Protein AF-A0AA44YAK7-F1 (afdb_monomer)

pLDDT: mean 79.92, std 16.07, range [35.06, 97.38]

Radius of gyration: 15.68 Å; Cα contacts (8 Å, |Δi|>4): 268; chains: 1; bounding box: 44×29×35 Å

Structure (mmCIF, N/CA/C/O backbone):
data_AF-A0AA44YAK7-F1
#
_entry.id   AF-A0AA44YAK7-F1
#
loop_
_atom_site.group_PDB
_atom_site.id
_atom_site.type_symbol
_atom_site.label_atom_id
_atom_site.label_alt_id
_atom_site.label_comp_id
_atom_site.label_asym_id
_atom_site.label_entity_id
_atom_site.label_seq_id
_atom_site.pdbx_PDB_ins_code
_atom_site.Cartn_x
_atom_site.Cartn_y
_atom_site.Cartn_z
_atom_site.occupancy
_atom_site.B_iso_or_equiv
_atom_site.auth_seq_id
_atom_site.auth_comp_id
_atom_site.auth_asym_id
_atom_site.auth_atom_id
_atom_site.pdbx_PDB_model_num
ATOM 1 N N . MET A 1 1 ? -17.408 5.160 10.791 1.00 82.81 1 MET A N 1
ATOM 2 C CA . MET A 1 1 ? -16.732 3.914 10.338 1.00 82.81 1 MET A CA 1
ATOM 3 C C . MET A 1 1 ? -15.459 3.729 11.143 1.00 82.81 1 MET A C 1
ATOM 5 O O . MET A 1 1 ? -14.805 4.729 11.415 1.00 82.81 1 MET A O 1
ATOM 9 N N . LYS A 1 2 ? -15.096 2.497 11.508 1.00 88.56 2 LYS A N 1
ATOM 10 C CA . LYS A 1 2 ? -13.866 2.188 12.250 1.00 88.56 2 LYS A CA 1
ATOM 11 C C . LYS A 1 2 ? -12.713 1.916 11.287 1.00 88.56 2 LYS A C 1
ATOM 13 O O . LYS A 1 2 ? -12.694 0.894 10.602 1.00 88.56 2 LYS A O 1
ATOM 18 N N . ILE 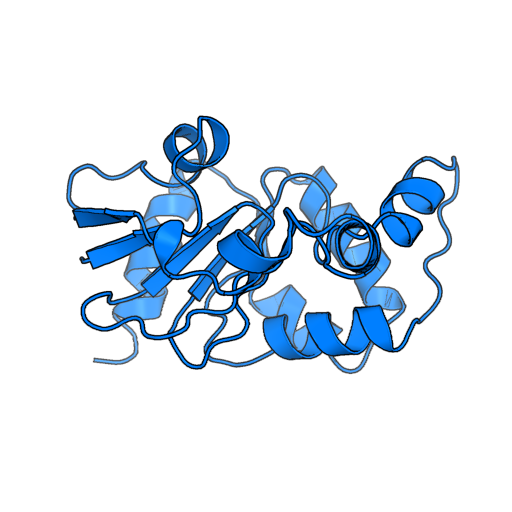A 1 3 ? -11.742 2.823 11.239 1.00 88.44 3 ILE A N 1
ATOM 19 C CA . ILE A 1 3 ? -10.568 2.749 10.364 1.00 88.44 3 ILE A CA 1
ATOM 20 C C . ILE A 1 3 ? -9.337 2.397 11.195 1.00 88.44 3 ILE A C 1
ATOM 22 O O . ILE A 1 3 ? -8.936 3.137 12.089 1.00 88.44 3 ILE A O 1
ATOM 26 N N . GLY A 1 4 ? -8.692 1.279 10.875 1.00 90.44 4 GLY A N 1
ATOM 27 C CA . GLY A 1 4 ? -7.427 0.898 11.495 1.00 90.44 4 GLY A CA 1
ATOM 28 C C . GLY A 1 4 ? -6.234 1.544 10.797 1.00 90.44 4 GLY A C 1
ATOM 29 O O . GLY A 1 4 ? -6.067 1.348 9.598 1.00 90.44 4 GLY A O 1
ATOM 30 N N . LEU A 1 5 ? -5.369 2.256 11.517 1.00 90.19 5 LEU A N 1
ATOM 31 C CA . LEU A 1 5 ? -4.126 2.803 10.960 1.00 90.19 5 LEU A CA 1
ATOM 32 C C . LEU A 1 5 ? -2.934 1.923 11.322 1.00 90.19 5 LEU A C 1
ATOM 34 O O . LEU A 1 5 ? -2.756 1.566 12.486 1.00 90.19 5 LEU A O 1
ATOM 38 N N . THR A 1 6 ? -2.082 1.596 10.347 1.00 87.25 6 THR A N 1
ATOM 39 C CA . THR A 1 6 ? -0.879 0.772 10.595 1.00 87.25 6 THR A CA 1
ATOM 40 C C . THR A 1 6 ? 0.150 1.491 11.467 1.00 87.25 6 THR A C 1
ATOM 42 O O . THR A 1 6 ? 0.906 0.850 12.199 1.00 87.25 6 THR A O 1
ATOM 45 N N . LYS A 1 7 ? 0.161 2.825 11.406 1.00 85.62 7 LYS A N 1
ATOM 46 C CA . LYS A 1 7 ? 1.019 3.749 12.152 1.00 85.62 7 LYS A CA 1
ATOM 47 C C . LYS A 1 7 ? 0.210 5.008 12.489 1.00 85.62 7 LYS A C 1
ATOM 49 O O . LYS A 1 7 ? -0.801 5.292 11.859 1.00 85.62 7 LYS A O 1
ATOM 54 N N . PHE A 1 8 ? 0.663 5.754 13.489 1.00 81.44 8 PHE A N 1
ATOM 55 C CA . PHE A 1 8 ? 0.054 7.012 13.939 1.00 81.44 8 PHE A CA 1
ATOM 56 C C . PHE A 1 8 ? 1.135 8.101 14.000 1.00 81.44 8 PHE A C 1
ATOM 58 O O . PHE A 1 8 ? 1.314 8.764 15.017 1.00 81.44 8 PHE A O 1
ATOM 65 N N . ASN A 1 9 ? 1.936 8.221 12.937 1.00 80.00 9 ASN A N 1
ATOM 66 C CA . ASN A 1 9 ? 2.908 9.302 12.835 1.00 80.00 9 ASN A CA 1
ATOM 67 C C . ASN A 1 9 ? 2.290 10.465 12.042 1.00 80.00 9 ASN A C 1
ATOM 69 O O . ASN A 1 9 ? 1.153 10.408 11.566 1.00 80.00 9 ASN A O 1
ATOM 73 N N . TYR A 1 10 ? 3.053 11.547 11.911 1.00 71.31 10 TYR A N 1
ATOM 74 C CA . TYR A 1 10 ? 2.605 12.759 11.232 1.00 71.31 10 TYR A CA 1
ATOM 75 C C . TYR A 1 10 ? 2.064 12.524 9.802 1.00 71.31 10 TYR A C 1
ATOM 77 O O . TYR A 1 10 ? 1.000 13.068 9.492 1.00 71.31 10 TYR A O 1
ATOM 85 N N . PRO A 1 11 ? 2.702 11.702 8.935 1.00 72.56 11 PRO A N 1
ATOM 86 C CA . PRO A 1 11 ? 2.171 11.431 7.601 1.00 72.56 11 PRO A CA 1
ATOM 87 C C . PRO A 1 11 ? 0.814 10.730 7.636 1.00 72.56 11 PRO A C 1
ATOM 89 O O . PRO A 1 11 ? -0.080 11.116 6.894 1.00 72.56 11 PRO A O 1
ATOM 92 N N . G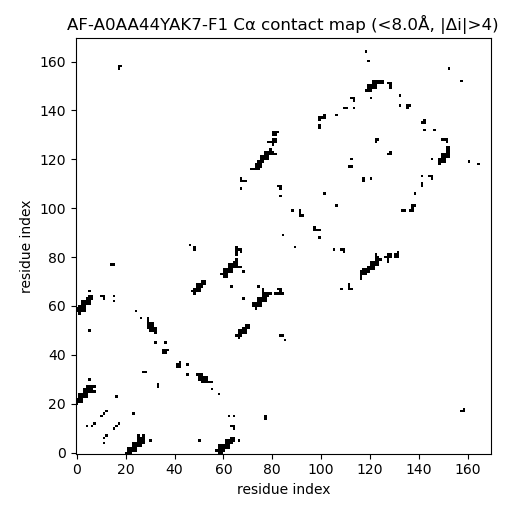LU A 1 12 ? 0.609 9.747 8.512 1.00 74.25 12 GLU A N 1
ATOM 93 C CA . GLU A 1 12 ? -0.669 9.044 8.629 1.00 74.25 12 GLU A CA 1
ATOM 94 C C . GLU A 1 12 ? -1.773 9.992 9.102 1.00 74.25 12 GLU A C 1
ATOM 96 O O . GLU A 1 12 ? -2.837 10.047 8.495 1.00 74.25 12 GLU A O 1
ATOM 101 N N . ILE A 1 13 ? -1.506 10.822 10.110 1.00 72.94 13 ILE A N 1
ATOM 102 C CA . ILE A 1 13 ? -2.484 11.799 10.610 1.00 72.94 13 ILE A CA 1
ATOM 103 C C . ILE A 1 13 ? -2.860 12.788 9.492 1.00 72.94 13 ILE A C 1
ATOM 105 O O . ILE A 1 13 ? -4.017 12.920 9.097 1.00 72.94 13 ILE A O 1
ATOM 109 N N . ARG A 1 14 ? -1.873 13.431 8.864 1.00 71.38 14 ARG A N 1
ATOM 110 C CA . ARG A 1 14 ? -2.134 14.433 7.819 1.00 71.38 14 ARG A CA 1
ATOM 111 C C . ARG A 1 14 ? -2.744 13.824 6.551 1.00 71.38 14 ARG A C 1
ATOM 113 O O . ARG A 1 14 ? -3.610 14.417 5.897 1.00 71.38 14 ARG A O 1
ATOM 120 N N . CYS A 1 15 ? -2.282 12.642 6.156 1.00 69.69 15 CYS A N 1
ATOM 121 C CA . CYS A 1 15 ? -2.619 12.031 4.875 1.00 69.69 15 CYS A CA 1
ATOM 122 C C . CYS A 1 15 ? -3.722 10.975 4.959 1.00 69.69 15 CYS A C 1
ATOM 124 O O . CYS A 1 15 ? -4.181 10.562 3.897 1.00 69.69 15 CYS A O 1
ATOM 126 N N . VAL A 1 16 ? -4.222 10.611 6.139 1.00 69.69 16 VAL A N 1
ATOM 127 C CA . VAL A 1 16 ? -5.282 9.600 6.290 1.00 69.69 16 VAL A CA 1
ATOM 128 C C . VAL A 1 16 ? -6.449 10.084 7.152 1.00 69.69 16 VAL A C 1
ATOM 130 O O . VAL A 1 16 ? -7.593 9.921 6.730 1.00 69.69 16 VAL A O 1
ATOM 133 N N . THR A 1 17 ? -6.209 10.739 8.293 1.00 67.38 17 THR A N 1
ATOM 134 C CA . THR A 1 17 ? -7.279 11.107 9.245 1.00 67.38 17 THR A CA 1
ATOM 135 C C . THR A 1 17 ? -7.991 12.414 8.882 1.00 67.38 17 THR A C 1
ATOM 137 O O . THR A 1 17 ? -8.001 13.367 9.654 1.00 67.38 17 THR A O 1
ATOM 140 N N . THR A 1 18 ? -8.560 12.503 7.676 1.00 65.12 18 THR A N 1
ATOM 141 C CA . THR A 1 18 ? -9.156 13.759 7.169 1.00 65.12 18 THR A CA 1
ATOM 142 C C . THR A 1 18 ? -10.639 13.949 7.446 1.00 65.12 18 THR A C 1
ATOM 144 O O . THR A 1 18 ? -11.118 15.066 7.299 1.00 65.12 18 THR A O 1
ATOM 147 N N . SER A 1 19 ? -11.376 12.895 7.804 1.00 67.75 19 SER A N 1
ATOM 148 C CA . SER A 1 19 ? -12.777 13.027 8.233 1.00 67.75 19 SER A CA 1
ATOM 149 C C . SER A 1 19 ? -12.877 12.823 9.737 1.00 67.75 19 SER A C 1
ATOM 151 O O . SER A 1 19 ? -12.386 11.806 10.228 1.00 67.75 19 SER A O 1
ATOM 153 N N . GLN A 1 20 ? -13.521 13.760 10.433 1.00 68.38 20 GLN A N 1
ATOM 154 C CA . GLN A 1 20 ? -13.798 13.685 11.872 1.00 68.38 20 GLN A CA 1
ATOM 155 C C . GLN A 1 20 ? -14.934 12.702 12.211 1.00 68.38 20 GLN A C 1
ATOM 157 O O . GLN A 1 20 ? -15.087 12.326 13.363 1.00 68.38 20 GLN A O 1
ATOM 162 N N . GLU A 1 21 ? -15.694 12.233 11.216 1.00 75.06 21 GLU A N 1
ATOM 163 C CA . GLU A 1 21 ? -16.826 11.304 11.393 1.00 75.06 21 GLU A CA 1
ATOM 164 C C . GLU A 1 21 ? -16.397 9.825 11.485 1.00 75.06 21 GLU A C 1
ATOM 166 O O . GLU A 1 21 ? -17.226 8.921 11.619 1.00 75.06 21 GLU A O 1
ATOM 171 N N . ASN A 1 22 ? -15.099 9.548 11.336 1.00 80.81 22 ASN A N 1
ATOM 172 C CA . ASN A 1 22 ? -14.547 8.200 11.409 1.00 80.81 22 ASN A CA 1
ATOM 173 C C . ASN A 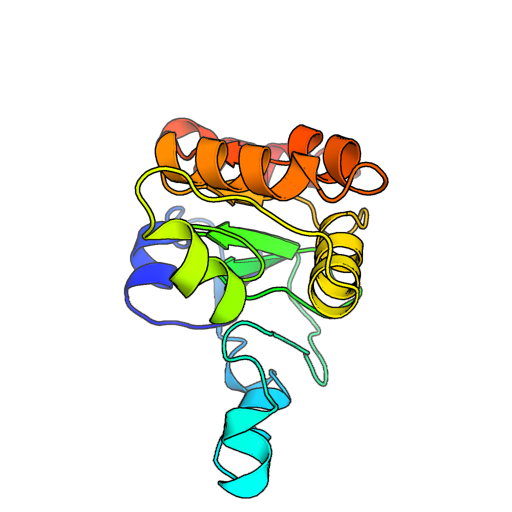1 22 ? -13.805 7.981 12.727 1.00 80.81 22 ASN A C 1
ATOM 175 O O . ASN A 1 22 ? -13.039 8.835 13.168 1.00 80.81 22 ASN A O 1
ATOM 179 N N . ASP A 1 23 ? -13.941 6.775 13.271 1.00 85.06 23 ASP A N 1
ATOM 180 C CA . ASP A 1 23 ? -13.194 6.324 14.439 1.00 85.06 23 ASP A CA 1
ATOM 181 C C . ASP A 1 23 ? -11.861 5.734 13.975 1.00 85.06 23 ASP A C 1
ATOM 183 O O . ASP A 1 23 ? -11.838 4.698 13.303 1.00 85.06 23 ASP A O 1
ATOM 187 N N . TYR A 1 24 ? -10.738 6.363 14.325 1.00 85.62 24 TYR A N 1
ATOM 188 C CA . TYR A 1 24 ? -9.411 5.868 13.949 1.00 85.62 24 TYR A CA 1
ATOM 189 C C . TYR A 1 24 ? -8.776 5.065 15.084 1.00 85.62 24 TYR A C 1
ATOM 191 O O . TYR A 1 24 ? -8.570 5.571 16.185 1.00 85.62 24 TYR A O 1
ATOM 199 N N . ILE A 1 25 ? -8.409 3.817 14.799 1.00 89.56 25 ILE A N 1
ATOM 200 C CA . ILE A 1 25 ? -7.807 2.891 15.763 1.00 89.56 25 ILE A CA 1
ATOM 201 C C . ILE A 1 25 ? -6.344 2.661 15.394 1.00 89.56 25 ILE A C 1
ATOM 203 O O . ILE A 1 25 ? -6.023 2.291 14.265 1.00 89.56 25 ILE A O 1
ATOM 207 N N . ASN A 1 26 ? -5.433 2.850 16.349 1.00 90.56 26 ASN A N 1
ATOM 208 C CA . ASN A 1 26 ? -4.010 2.604 16.130 1.00 90.56 26 ASN A CA 1
ATOM 209 C C . ASN A 1 26 ? -3.697 1.104 16.171 1.00 90.56 26 ASN A C 1
ATOM 211 O O . ASN A 1 26 ? -3.740 0.479 17.231 1.00 90.56 26 ASN A O 1
ATOM 215 N N . LEU A 1 27 ? -3.321 0.539 15.023 1.00 90.69 27 LEU A N 1
ATOM 216 C CA . LEU A 1 27 ? -2.992 -0.876 14.883 1.00 90.69 27 LEU A CA 1
ATOM 217 C C . LEU A 1 27 ? -1.487 -1.175 14.944 1.00 90.69 27 LEU A C 1
ATOM 219 O O . LEU A 1 27 ? -1.100 -2.330 14.783 1.00 90.69 27 LEU A O 1
ATOM 223 N N . LYS A 1 28 ? -0.623 -0.187 15.214 1.00 88.75 28 LYS A N 1
ATOM 224 C CA . LYS A 1 28 ? 0.845 -0.353 15.209 1.00 88.75 28 LYS A CA 1
ATOM 225 C C . LYS A 1 28 ? 1.328 -1.555 16.027 1.00 88.75 28 LYS A C 1
ATOM 227 O O . LYS A 1 28 ? 2.165 -2.317 15.552 1.00 88.75 28 LYS A O 1
ATOM 232 N N . LYS A 1 29 ? 0.772 -1.747 17.229 1.00 87.88 29 LYS A N 1
ATOM 233 C CA . LYS A 1 29 ? 1.129 -2.851 18.141 1.00 87.88 29 LYS A CA 1
ATOM 234 C C . LYS A 1 29 ? 0.695 -4.230 17.631 1.00 87.88 29 LYS A C 1
ATOM 236 O O . LYS A 1 29 ? 1.221 -5.232 18.082 1.00 87.88 29 LYS A O 1
ATOM 241 N N . TYR A 1 30 ? -0.239 -4.294 16.687 1.00 89.25 30 TYR A N 1
ATOM 242 C CA . TYR A 1 30 ? -0.719 -5.557 16.128 1.00 89.25 30 TYR A CA 1
ATOM 243 C C . TYR A 1 30 ? 0.141 -6.052 14.963 1.00 89.25 30 TYR A C 1
ATOM 245 O O . TYR A 1 30 ? -0.028 -7.193 14.536 1.00 89.25 30 TYR A O 1
ATOM 253 N N . ASN A 1 31 ? 1.049 -5.221 14.438 1.00 89.81 31 ASN A N 1
ATOM 254 C CA . ASN A 1 31 ? 1.972 -5.628 13.387 1.00 89.81 31 ASN A CA 1
ATOM 255 C C . ASN A 1 31 ? 3.029 -6.574 13.959 1.00 89.81 31 ASN A C 1
ATOM 257 O O . ASN A 1 31 ? 3.842 -6.156 14.776 1.00 89.81 31 ASN A O 1
ATOM 261 N N . ILE A 1 32 ? 3.088 -7.813 13.482 1.00 87.56 32 ILE A N 1
ATOM 262 C CA . ILE A 1 32 ? 4.093 -8.781 13.928 1.00 87.56 32 ILE A CA 1
ATOM 263 C C . ILE A 1 32 ? 5.523 -8.244 13.739 1.00 87.56 32 ILE A C 1
ATOM 265 O O . ILE A 1 32 ? 6.354 -8.366 14.635 1.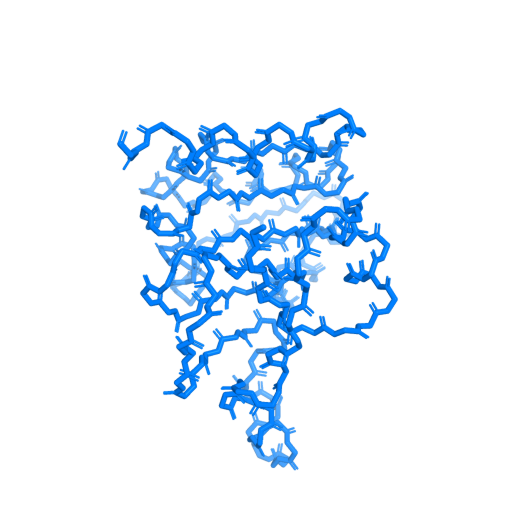00 87.56 32 ILE A O 1
ATOM 269 N N . TYR A 1 33 ? 5.790 -7.530 12.637 1.00 83.62 33 TYR A N 1
ATOM 270 C CA . TYR A 1 33 ? 7.109 -6.954 12.347 1.00 83.62 33 TYR A CA 1
ATOM 271 C C . TYR A 1 33 ? 7.525 -5.853 13.329 1.00 83.62 33 TYR A C 1
ATOM 273 O O . TYR A 1 33 ? 8.713 -5.566 13.452 1.00 83.62 33 TYR A O 1
ATOM 281 N N . TYR A 1 34 ? 6.582 -5.260 14.070 1.00 81.25 34 TYR A N 1
ATOM 282 C CA . TYR A 1 34 ? 6.901 -4.302 15.129 1.00 81.25 34 TYR A CA 1
ATOM 283 C C . TYR A 1 34 ? 7.820 -4.913 16.197 1.00 81.25 34 TYR A C 1
ATOM 285 O O . TYR A 1 34 ? 8.698 -4.225 16.709 1.00 81.25 34 TYR A O 1
ATOM 293 N N . TYR A 1 35 ? 7.653 -6.204 16.490 1.00 80.81 35 TYR A N 1
ATOM 294 C CA . TYR A 1 35 ? 8.425 -6.904 17.515 1.00 80.81 35 TYR A CA 1
ATOM 295 C C . TYR A 1 35 ? 9.759 -7.445 16.987 1.00 80.81 35 TYR A C 1
ATOM 297 O O . TYR A 1 35 ? 10.751 -7.445 17.710 1.00 80.81 35 TYR A O 1
ATOM 305 N N . PHE A 1 36 ? 9.814 -7.849 15.714 1.00 73.88 36 PHE A N 1
ATOM 306 C CA . PHE A 1 36 ? 11.014 -8.455 15.127 1.00 73.88 36 PHE A CA 1
ATOM 307 C C . PHE A 1 36 ? 12.020 -7.445 14.560 1.00 73.88 36 PHE A C 1
ATOM 309 O O . PHE A 1 36 ? 13.206 -7.754 14.471 1.00 73.88 36 PHE A O 1
ATOM 316 N N . ASN A 1 37 ? 11.593 -6.222 14.228 1.00 66.06 37 ASN A N 1
ATOM 317 C CA . ASN A 1 37 ? 12.479 -5.202 13.648 1.00 66.06 37 ASN A CA 1
ATOM 318 C C . ASN A 1 37 ? 13.586 -4.705 14.599 1.00 66.06 37 ASN A C 1
ATOM 320 O O . ASN A 1 37 ? 14.515 -4.031 14.150 1.00 66.06 37 ASN A O 1
ATOM 324 N N . ASN A 1 38 ? 13.507 -5.035 15.891 1.00 64.88 38 ASN A N 1
ATOM 325 C CA . ASN A 1 38 ? 14.541 -4.717 16.878 1.00 64.88 38 ASN A CA 1
ATOM 326 C C . ASN A 1 38 ? 15.646 -5.782 16.960 1.00 64.88 38 ASN A C 1
ATOM 328 O O . ASN A 1 38 ? 16.621 -5.577 17.675 1.00 64.88 38 ASN A O 1
ATOM 332 N N . ILE A 1 39 ? 15.524 -6.894 16.225 1.00 69.88 39 ILE A N 1
ATOM 333 C CA . ILE A 1 39 ? 16.541 -7.948 16.181 1.00 69.88 39 ILE A CA 1
ATOM 334 C C . ILE A 1 39 ? 17.543 -7.612 15.061 1.00 69.88 39 ILE A C 1
ATOM 336 O O . ILE A 1 39 ? 17.161 -7.649 13.888 1.00 69.88 39 ILE A O 1
ATOM 340 N N . PRO A 1 40 ? 18.820 -7.300 15.371 1.00 64.06 40 PRO A N 1
ATOM 341 C CA . PRO A 1 40 ? 19.791 -6.788 14.396 1.00 64.06 40 PRO A CA 1
ATOM 342 C C . PRO A 1 40 ? 19.981 -7.681 13.167 1.00 64.06 40 PRO A C 1
ATOM 344 O O . PRO A 1 40 ? 20.065 -7.177 12.051 1.00 64.06 40 PRO A O 1
ATOM 347 N N . VAL A 1 41 ? 19.968 -9.002 13.364 1.00 61.22 41 VAL A N 1
ATOM 348 C CA . VAL A 1 41 ? 20.153 -10.003 12.300 1.00 61.22 41 VAL A CA 1
ATOM 349 C C . VAL A 1 41 ? 19.002 -9.985 11.291 1.00 61.22 41 VAL A C 1
ATOM 351 O O . VAL A 1 41 ? 19.215 -10.245 10.113 1.00 61.22 41 VAL A O 1
ATOM 354 N N . ILE A 1 42 ? 17.790 -9.624 11.722 1.00 57.34 42 ILE A N 1
ATOM 355 C CA . ILE A 1 42 ? 16.578 -9.670 10.890 1.00 57.34 42 ILE A CA 1
ATOM 356 C C . ILE A 1 42 ? 16.139 -8.271 10.431 1.00 57.34 42 ILE A C 1
ATOM 358 O O . ILE A 1 42 ? 15.319 -8.129 9.527 1.00 57.34 42 ILE A O 1
ATOM 362 N N . LYS A 1 43 ? 16.746 -7.219 10.990 1.00 54.62 43 LYS A N 1
ATOM 363 C CA . LYS A 1 43 ? 16.503 -5.811 10.645 1.00 54.62 43 LYS A CA 1
ATOM 364 C C . LYS A 1 43 ? 16.777 -5.491 9.170 1.00 54.62 43 LYS A C 1
ATOM 366 O O . LYS A 1 43 ? 16.123 -4.611 8.619 1.00 54.62 43 LYS A O 1
ATOM 371 N N . ASN A 1 44 ? 17.706 -6.217 8.545 1.00 52.34 44 ASN A N 1
ATOM 372 C CA . ASN A 1 44 ? 18.013 -6.093 7.116 1.00 52.34 44 ASN A CA 1
ATOM 373 C C . ASN A 1 44 ? 17.113 -6.967 6.223 1.00 52.34 44 ASN A C 1
ATOM 375 O O . ASN A 1 44 ? 17.011 -6.694 5.034 1.00 52.34 44 ASN A O 1
ATOM 379 N N . TYR A 1 45 ? 16.448 -7.982 6.790 1.00 48.50 45 TYR A N 1
ATOM 380 C CA . TYR A 1 45 ? 15.559 -8.899 6.065 1.00 48.50 45 TYR A CA 1
ATOM 381 C C . TYR A 1 45 ? 14.096 -8.449 6.089 1.00 48.50 45 TYR A C 1
ATOM 383 O O . TYR A 1 45 ? 13.339 -8.728 5.161 1.00 48.50 45 TYR A O 1
ATOM 391 N N . PHE A 1 46 ? 13.667 -7.764 7.153 1.00 53.97 46 PHE A N 1
ATOM 392 C CA . PHE A 1 46 ? 12.298 -7.279 7.251 1.00 53.97 46 PHE A CA 1
ATOM 393 C C . PHE A 1 46 ? 12.145 -5.904 6.624 1.00 53.97 46 PHE A C 1
ATOM 395 O O . PHE A 1 46 ? 12.583 -4.870 7.132 1.00 53.97 46 PHE A O 1
ATOM 402 N N . HIS A 1 47 ? 11.427 -5.903 5.513 1.00 62.50 47 HIS A N 1
ATOM 403 C CA . HIS A 1 47 ? 11.048 -4.693 4.821 1.00 62.50 47 HIS A CA 1
ATOM 404 C C . HIS A 1 47 ? 10.223 -3.764 5.714 1.00 62.50 47 HIS A C 1
ATOM 406 O O . 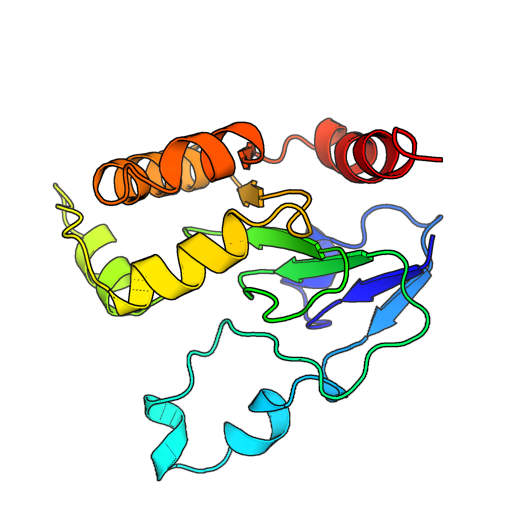HIS A 1 47 ? 9.144 -4.111 6.197 1.00 62.50 47 HIS A O 1
ATOM 412 N N . ARG A 1 48 ? 10.713 -2.531 5.888 1.00 72.50 48 ARG A N 1
ATOM 413 C CA . ARG A 1 48 ? 10.158 -1.498 6.794 1.00 72.50 48 ARG A CA 1
ATOM 414 C C . ARG A 1 48 ? 8.725 -1.049 6.453 1.00 72.50 48 ARG A C 1
ATOM 416 O O . ARG A 1 48 ? 8.119 -0.310 7.235 1.00 72.50 48 ARG A O 1
ATOM 423 N N . PHE A 1 49 ? 8.205 -1.489 5.308 1.00 86.06 49 PHE A N 1
ATOM 424 C CA . PHE A 1 49 ? 6.927 -1.088 4.722 1.00 86.06 49 PHE A CA 1
ATOM 425 C C . PHE A 1 49 ? 5.945 -2.259 4.587 1.00 86.06 49 PHE A C 1
ATOM 427 O O . PHE A 1 49 ? 5.220 -2.375 3.599 1.00 86.06 49 PHE A O 1
ATOM 434 N N . LEU A 1 50 ? 5.931 -3.151 5.578 1.00 89.69 50 LEU A N 1
ATOM 435 C CA . LEU A 1 50 ? 4.984 -4.258 5.668 1.00 89.69 50 LEU A CA 1
ATOM 436 C C . LEU A 1 50 ? 4.185 -4.190 6.968 1.00 89.69 50 LEU A C 1
ATOM 438 O O . LEU A 1 50 ? 4.716 -3.921 8.050 1.00 89.69 50 LEU A O 1
ATOM 442 N N . PHE A 1 51 ? 2.898 -4.500 6.857 1.00 91.75 51 PHE A N 1
ATOM 443 C CA . PHE A 1 51 ? 1.996 -4.666 7.985 1.00 91.75 51 PHE A CA 1
ATOM 444 C C . PHE A 1 51 ? 1.381 -6.061 7.942 1.00 91.75 51 PHE A C 1
ATOM 446 O O . PHE A 1 51 ? 0.568 -6.354 7.068 1.00 91.75 51 PHE A O 1
ATOM 453 N N . LYS A 1 52 ? 1.749 -6.927 8.886 1.00 92.44 52 LYS A N 1
ATOM 454 C CA . LYS A 1 52 ? 1.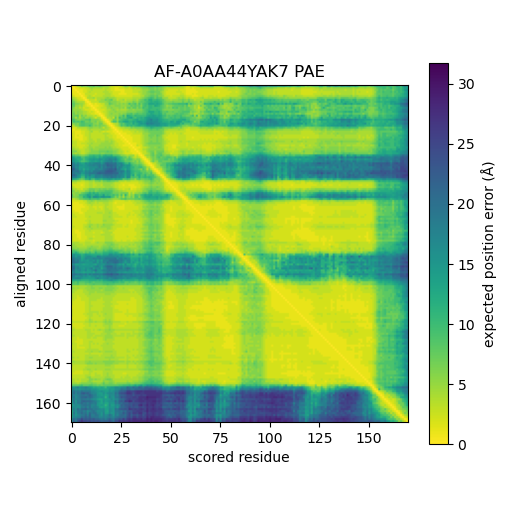149 -8.257 9.034 1.00 92.44 52 LYS A CA 1
ATOM 455 C C . LYS A 1 52 ? 0.502 -8.352 10.418 1.00 92.44 52 LYS A C 1
ATOM 457 O O . LYS A 1 52 ? 1.224 -8.482 11.408 1.00 92.44 52 LYS A O 1
ATOM 462 N N . PRO A 1 53 ? -0.833 -8.229 10.514 1.00 91.31 53 PRO A N 1
ATOM 463 C CA . PRO A 1 53 ? -1.512 -8.257 11.797 1.00 91.31 53 PRO A CA 1
ATOM 464 C C . PRO A 1 53 ? -1.493 -9.660 12.408 1.00 91.31 53 PRO A C 1
ATOM 466 O O . PRO A 1 53 ? -1.764 -10.632 11.707 1.00 91.31 53 PRO A O 1
ATOM 469 N N . ILE A 1 54 ? -1.237 -9.760 13.714 1.00 83.69 54 ILE A N 1
ATOM 470 C CA . ILE A 1 54 ? -1.412 -11.014 14.474 1.00 83.69 54 ILE A CA 1
ATOM 471 C C . ILE A 1 54 ? -2.909 -11.330 14.618 1.00 83.69 54 ILE A C 1
ATOM 473 O O . ILE A 1 54 ? -3.349 -12.450 14.384 1.00 83.69 54 ILE A O 1
ATOM 477 N N . SER A 1 55 ? -3.703 -10.319 14.971 1.00 79.62 55 SER A N 1
ATOM 478 C CA . SER A 1 55 ? -5.163 -10.371 15.028 1.00 79.62 55 SER A CA 1
ATOM 479 C C . SER A 1 55 ? -5.688 -8.944 14.946 1.00 79.62 55 SER A C 1
ATOM 481 O O . SER A 1 55 ? -5.257 -8.088 15.713 1.00 79.62 55 SER A O 1
ATOM 483 N N . VAL A 1 56 ? -6.586 -8.660 14.006 1.00 78.88 56 VAL A N 1
ATOM 484 C CA . VAL A 1 56 ? -7.283 -7.370 13.933 1.00 78.88 56 VAL A CA 1
ATOM 485 C C . VAL A 1 56 ? -8.765 -7.671 13.814 1.00 78.88 56 VAL A C 1
ATOM 487 O O . VAL A 1 56 ? -9.263 -7.997 12.736 1.00 78.88 56 VAL A O 1
ATOM 490 N N . LYS A 1 57 ? -9.451 -7.581 14.952 1.00 72.44 57 LYS A N 1
ATOM 491 C CA . LYS A 1 57 ? -10.910 -7.604 15.049 1.00 72.44 57 LYS A CA 1
ATOM 492 C C . LYS A 1 57 ? -11.374 -6.168 15.321 1.00 72.44 57 LYS A C 1
ATOM 494 O O . LYS A 1 57 ? -10.658 -5.421 15.982 1.00 72.44 57 LYS A O 1
ATOM 499 N N . ASN A 1 58 ? -12.549 -5.792 14.816 1.00 83.94 58 ASN A N 1
ATOM 500 C CA . ASN A 1 58 ? -13.224 -4.506 15.082 1.00 83.94 58 ASN A CA 1
ATOM 501 C C . ASN A 1 58 ? -12.774 -3.279 14.258 1.00 83.94 58 ASN A C 1
ATOM 503 O O . ASN A 1 58 ? -12.904 -2.152 14.735 1.00 83.94 58 ASN A O 1
ATOM 507 N N . VAL A 1 59 ? -12.300 -3.466 13.021 1.00 89.38 59 VAL A N 1
ATOM 508 C CA . VAL A 1 59 ? -12.167 -2.369 12.037 1.00 89.38 59 VAL A CA 1
ATOM 509 C C . VAL A 1 59 ? -12.856 -2.748 10.732 1.00 89.38 59 VAL A C 1
ATOM 511 O O . VAL A 1 59 ? -12.788 -3.902 10.310 1.00 89.38 59 VAL A O 1
ATOM 514 N N . ASP A 1 60 ? -13.475 -1.771 10.078 1.00 90.31 60 ASP A N 1
ATOM 515 C CA . ASP A 1 60 ? -14.144 -1.950 8.787 1.00 90.31 60 ASP A CA 1
ATOM 516 C C . ASP A 1 60 ? -13.128 -2.003 7.636 1.00 90.31 60 ASP A C 1
ATOM 518 O O . ASP A 1 60 ? -13.296 -2.732 6.653 1.00 90.31 60 ASP A O 1
ATOM 522 N N . VAL A 1 61 ? -12.051 -1.222 7.763 1.00 90.75 61 VAL A N 1
ATOM 523 C CA . VAL A 1 61 ? -10.966 -1.121 6.786 1.00 90.75 61 VAL A CA 1
ATOM 524 C C . VAL A 1 61 ? -9.665 -0.700 7.470 1.00 90.75 61 VAL A C 1
ATOM 526 O O . VAL A 1 61 ? -9.667 0.079 8.422 1.00 90.75 61 VAL A O 1
ATOM 529 N N . ILE A 1 62 ? -8.538 -1.204 6.976 1.00 92.31 62 ILE A N 1
ATOM 530 C CA . ILE A 1 62 ? -7.200 -0.759 7.376 1.00 92.31 62 ILE A CA 1
ATOM 531 C C . ILE A 1 62 ? -6.711 0.280 6.368 1.00 92.31 62 ILE A C 1
ATOM 533 O O . ILE A 1 62 ? -6.701 0.011 5.171 1.00 92.31 62 ILE A O 1
ATOM 537 N N . HIS A 1 63 ? -6.268 1.446 6.821 1.00 91.25 63 HIS A N 1
ATOM 538 C CA . HIS A 1 63 ? -5.639 2.443 5.960 1.00 91.25 63 HIS A CA 1
ATOM 539 C C . HIS A 1 63 ? -4.170 2.602 6.350 1.00 91.25 63 HIS A C 1
ATOM 541 O O . HIS A 1 63 ? -3.842 3.058 7.444 1.00 91.25 63 HIS A O 1
ATOM 547 N N . SER A 1 64 ? -3.277 2.199 5.450 1.00 91.19 64 SER A N 1
ATOM 548 C CA . SER A 1 64 ? -1.833 2.294 5.635 1.00 91.19 64 SER A CA 1
ATOM 549 C C . SER A 1 64 ? -1.207 3.461 4.874 1.00 91.19 64 SER A C 1
ATOM 551 O O . SER A 1 64 ? -1.742 3.958 3.878 1.00 91.19 64 SER A O 1
ATOM 553 N N . PHE A 1 65 ? -0.022 3.867 5.323 1.00 89.06 65 PHE A N 1
ATOM 554 C CA . PHE A 1 65 ? 0.828 4.806 4.607 1.00 89.06 65 PHE A CA 1
ATOM 555 C C . PHE A 1 65 ? 2.162 4.139 4.268 1.00 89.06 65 PHE A C 1
ATOM 557 O O . PHE A 1 65 ? 2.917 3.752 5.156 1.00 89.06 65 PHE A O 1
ATOM 564 N N . ASN A 1 66 ? 2.423 3.950 2.975 1.00 89.25 66 ASN A N 1
ATOM 565 C CA . ASN A 1 66 ? 3.495 3.144 2.379 1.00 89.25 66 ASN A CA 1
ATOM 566 C C . ASN A 1 66 ? 3.487 1.643 2.737 1.00 89.25 66 ASN A C 1
ATOM 568 O O . ASN A 1 66 ? 4.083 0.864 1.999 1.00 89.25 66 ASN A O 1
ATOM 572 N N . ASP A 1 67 ? 2.830 1.220 3.821 1.00 91.25 67 ASP A N 1
ATOM 573 C CA . ASP A 1 67 ? 2.837 -0.185 4.233 1.00 91.25 67 ASP A CA 1
ATOM 574 C C . ASP A 1 67 ? 1.896 -1.043 3.374 1.00 91.25 67 ASP A C 1
ATOM 576 O O . ASP A 1 67 ? 0.721 -0.715 3.193 1.00 91.25 67 ASP A O 1
ATOM 580 N N . ILE A 1 68 ? 2.383 -2.192 2.908 1.00 93.88 68 ILE A N 1
ATOM 581 C CA . ILE A 1 68 ? 1.540 -3.227 2.298 1.00 93.88 68 ILE A CA 1
ATOM 582 C C . ILE A 1 68 ? 0.958 -4.107 3.406 1.00 93.88 68 ILE A C 1
ATOM 584 O O . ILE A 1 68 ? 1.695 -4.675 4.218 1.00 93.88 68 ILE A O 1
ATOM 588 N N . CYS A 1 69 ? -0.370 -4.236 3.434 1.00 94.19 69 CYS A N 1
ATOM 589 C CA . CYS A 1 69 ? -1.070 -5.022 4.446 1.00 94.19 69 CYS A CA 1
ATOM 590 C C . CYS A 1 69 ? -1.166 -6.498 4.027 1.00 94.19 69 CYS A C 1
ATOM 592 O O . CYS A 1 69 ? -1.971 -6.874 3.178 1.00 94.19 69 CYS A O 1
ATOM 594 N N . LEU A 1 70 ? -0.371 -7.353 4.670 1.00 94.44 70 LEU A N 1
ATOM 595 C CA . LEU A 1 70 ? -0.376 -8.808 4.514 1.00 94.44 70 LEU A CA 1
ATOM 596 C C . LEU A 1 70 ? -1.497 -9.425 5.363 1.00 94.44 70 LEU A C 1
ATOM 598 O O . LEU A 1 70 ? -1.256 -10.031 6.406 1.00 94.44 70 LEU A O 1
ATOM 602 N N . THR A 1 71 ? -2.739 -9.208 4.942 1.00 93.69 71 THR A N 1
ATOM 603 C CA . THR A 1 71 ? -3.950 -9.610 5.671 1.00 93.69 71 THR A CA 1
ATOM 604 C C . THR A 1 71 ? -5.086 -9.953 4.712 1.00 93.69 71 THR A C 1
ATOM 606 O O . THR A 1 71 ? -5.033 -9.607 3.531 1.00 93.69 71 THR A O 1
ATOM 609 N N . ASN A 1 72 ? -6.127 -10.602 5.236 1.00 92.81 72 ASN A N 1
ATOM 610 C CA . ASN A 1 72 ? -7.398 -10.818 4.544 1.00 92.81 72 ASN A CA 1
ATOM 611 C C . ASN A 1 72 ? -8.407 -9.688 4.807 1.00 92.81 72 ASN A C 1
ATOM 613 O O . ASN A 1 72 ? -9.389 -9.563 4.079 1.00 92.81 72 ASN A O 1
ATOM 617 N N . ASN A 1 73 ? -8.160 -8.827 5.802 1.00 92.81 73 ASN A N 1
ATOM 618 C CA . ASN A 1 73 ? -9.007 -7.665 6.074 1.00 92.81 73 ASN A CA 1
ATOM 619 C C . ASN A 1 73 ? -9.010 -6.711 4.870 1.00 92.81 73 ASN A C 1
ATOM 621 O O . ASN A 1 73 ? -8.041 -6.641 4.108 1.00 92.81 73 ASN A O 1
ATOM 625 N N . LYS A 1 74 ? -10.095 -5.949 4.711 1.00 94.00 74 LYS A N 1
ATOM 626 C CA . LYS A 1 74 ? -10.172 -4.866 3.725 1.00 94.00 74 LYS A CA 1
ATOM 627 C C . LYS A 1 74 ? -9.130 -3.802 4.054 1.00 94.00 74 LYS A C 1
ATOM 629 O O . LYS A 1 74 ? -8.992 -3.418 5.216 1.00 94.00 74 LYS A O 1
ATOM 634 N N . TRP A 1 75 ? -8.422 -3.303 3.047 1.00 94.12 75 TRP A N 1
ATOM 635 C CA . TRP A 1 75 ? -7.410 -2.273 3.250 1.00 94.12 75 TRP A CA 1
ATOM 636 C C . TRP A 1 75 ? -7.253 -1.313 2.072 1.00 94.12 75 TRP A C 1
ATOM 638 O O . TRP A 1 75 ? -7.595 -1.622 0.932 1.00 94.12 75 TRP A O 1
ATOM 648 N N . VAL A 1 76 ? -6.729 -0.131 2.369 1.00 92.44 76 VAL A N 1
ATOM 649 C CA . VAL A 1 76 ? -6.366 0.935 1.434 1.00 92.44 76 VAL A CA 1
ATOM 650 C C . VAL A 1 76 ? -4.961 1.398 1.794 1.00 92.44 76 VAL A C 1
ATOM 652 O O . VAL A 1 76 ? -4.608 1.442 2.970 1.00 92.44 76 VAL A O 1
ATOM 655 N N . VAL A 1 77 ? -4.162 1.764 0.798 1.00 92.00 77 VAL A N 1
ATOM 656 C CA . VAL A 1 77 ? -2.818 2.306 1.020 1.00 92.00 77 VAL A CA 1
ATOM 657 C C . VAL A 1 77 ? -2.659 3.654 0.352 1.00 92.00 77 VAL A C 1
ATOM 659 O O . VAL A 1 77 ? -2.988 3.819 -0.822 1.00 92.00 77 VAL A O 1
ATOM 662 N N . THR A 1 78 ? -2.120 4.609 1.099 1.00 90.94 78 THR A N 1
ATOM 663 C CA . THR A 1 78 ? -1.582 5.856 0.557 1.00 90.94 78 THR A CA 1
ATOM 664 C C . THR A 1 78 ? -0.067 5.740 0.442 1.00 90.94 78 THR A C 1
ATOM 666 O O . THR A 1 78 ? 0.562 5.223 1.357 1.00 90.94 78 THR A O 1
ATOM 669 N N . PHE A 1 79 ? 0.545 6.219 -0.639 1.00 90.44 79 PHE A N 1
ATOM 670 C CA . PHE A 1 79 ? 1.998 6.141 -0.818 1.00 90.44 79 PHE A CA 1
ATOM 671 C C . PHE A 1 79 ? 2.610 7.429 -1.377 1.00 90.44 79 PHE A C 1
ATOM 673 O O . PHE A 1 79 ? 1.977 8.157 -2.144 1.00 90.44 79 PHE A O 1
ATOM 680 N N . GLU A 1 80 ? 3.857 7.700 -0.983 1.00 85.12 80 GLU A N 1
ATOM 681 C CA . GLU A 1 80 ? 4.588 8.925 -1.349 1.00 85.12 80 GLU A CA 1
ATOM 682 C C . GLU A 1 80 ? 5.277 8.846 -2.709 1.00 85.12 80 GLU A C 1
ATOM 684 O O . GLU A 1 80 ? 5.224 9.807 -3.470 1.00 85.12 80 GLU A O 1
ATOM 689 N N . THR A 1 81 ? 5.942 7.724 -2.999 1.00 86.12 81 THR A N 1
ATOM 690 C CA . THR A 1 81 ? 6.777 7.559 -4.202 1.00 86.12 81 THR A CA 1
ATOM 691 C C . THR A 1 81 ? 6.330 6.350 -5.010 1.00 86.12 81 THR A C 1
ATOM 693 O O . THR A 1 81 ? 5.952 6.498 -6.165 1.00 86.12 81 THR A O 1
ATOM 696 N N . MET A 1 82 ? 6.331 5.168 -4.387 1.00 88.19 82 MET A N 1
ATOM 697 C CA . MET A 1 82 ? 5.988 3.893 -5.020 1.00 88.19 82 MET A CA 1
ATOM 698 C C . MET A 1 82 ? 5.633 2.826 -3.973 1.00 88.19 82 MET A C 1
ATOM 700 O O . MET A 1 82 ? 5.937 2.980 -2.786 1.00 88.19 82 MET A O 1
ATOM 704 N N . LEU A 1 83 ? 5.041 1.731 -4.440 1.00 88.50 83 LEU A N 1
ATOM 705 C CA . LEU A 1 83 ? 4.741 0.499 -3.725 1.00 88.50 83 LEU A CA 1
ATOM 706 C C . LEU A 1 83 ? 5.175 -0.715 -4.569 1.00 88.50 83 LEU A C 1
ATOM 708 O O . LEU A 1 83 ? 4.853 -0.764 -5.759 1.00 88.50 83 LEU A O 1
ATOM 712 N N . PRO A 1 84 ? 5.802 -1.734 -3.958 1.00 86.69 84 PRO A N 1
ATOM 713 C CA . PRO A 1 84 ? 6.417 -1.703 -2.628 1.00 86.69 84 PRO A CA 1
ATOM 714 C C . PRO A 1 84 ? 7.578 -0.697 -2.558 1.00 86.69 84 PRO A C 1
ATOM 716 O O . PRO A 1 84 ? 8.218 -0.395 -3.559 1.00 86.69 84 PRO A O 1
ATOM 719 N N . ARG A 1 85 ? 7.870 -0.163 -1.368 1.00 75.75 85 ARG A N 1
ATOM 720 C CA . ARG A 1 85 ? 8.960 0.806 -1.160 1.00 75.75 85 ARG A CA 1
ATOM 721 C C . ARG A 1 85 ? 10.266 0.090 -0.789 1.00 75.75 85 ARG A C 1
ATOM 723 O O . ARG A 1 85 ? 10.755 0.234 0.330 1.00 75.75 85 ARG A O 1
ATOM 730 N N . PHE A 1 86 ? 10.805 -0.710 -1.709 1.00 70.19 86 PHE A N 1
ATOM 731 C CA . PHE A 1 86 ? 12.094 -1.391 -1.520 1.00 70.19 86 PHE A CA 1
ATOM 732 C C . PHE A 1 86 ? 13.278 -0.535 -1.951 1.00 70.19 86 PHE A C 1
ATOM 734 O O . PHE A 1 86 ? 13.160 0.315 -2.834 1.00 70.19 86 PHE A O 1
ATOM 741 N N . LEU A 1 87 ? 14.422 -0.764 -1.302 1.00 61.00 87 LEU A N 1
ATOM 742 C CA . LEU A 1 87 ? 15.653 -0.013 -1.543 1.00 61.00 87 LEU A CA 1
ATOM 743 C C . LEU A 1 87 ? 16.134 -0.154 -2.990 1.00 61.00 87 LEU A C 1
ATOM 745 O O . LEU A 1 87 ? 16.517 0.854 -3.574 1.00 61.00 87 LEU A O 1
ATOM 749 N N . ASP A 1 88 ? 16.000 -1.340 -3.581 1.00 59.03 88 ASP A N 1
ATOM 750 C CA . ASP A 1 88 ? 16.438 -1.623 -4.955 1.00 59.03 88 ASP A CA 1
ATOM 751 C C . ASP A 1 88 ? 15.646 -0.831 -6.005 1.00 59.03 88 ASP A C 1
ATOM 753 O O . ASP A 1 88 ? 16.174 -0.422 -7.035 1.00 59.03 88 ASP A O 1
ATOM 757 N N . ILE A 1 89 ? 14.373 -0.536 -5.724 1.00 59.91 89 ILE A N 1
ATOM 758 C CA . ILE A 1 89 ? 13.548 0.301 -6.605 1.00 59.91 89 ILE A CA 1
ATOM 759 C C . ILE A 1 89 ? 13.836 1.788 -6.350 1.00 59.91 89 ILE A C 1
ATOM 761 O O . ILE A 1 89 ? 13.826 2.606 -7.272 1.00 59.91 89 ILE A O 1
ATOM 765 N N . LEU A 1 90 ? 14.122 2.154 -5.095 1.00 60.25 90 LEU A N 1
ATOM 766 C CA . LEU A 1 90 ? 14.465 3.523 -4.702 1.00 60.25 90 LEU A CA 1
ATOM 767 C C . LEU A 1 90 ? 15.828 3.972 -5.240 1.00 60.25 90 LEU A C 1
ATOM 769 O O . LEU A 1 90 ? 15.979 5.157 -5.539 1.00 60.25 90 LEU A O 1
ATOM 773 N N . SER A 1 91 ? 16.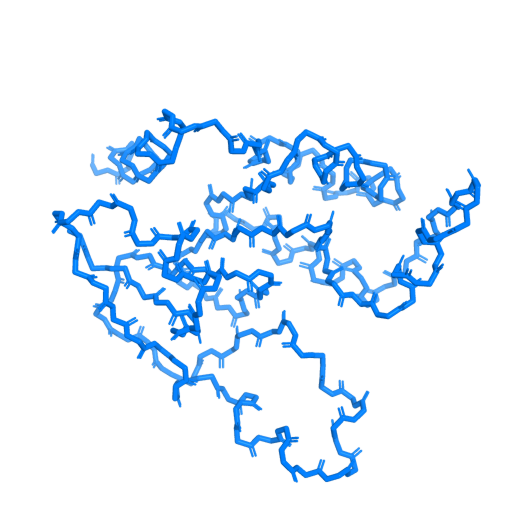810 3.073 -5.339 1.00 60.75 91 SER A N 1
ATOM 774 C CA . SER A 1 91 ? 18.116 3.364 -5.935 1.00 60.75 91 SER A CA 1
ATOM 775 C C . SER A 1 91 ? 17.981 3.576 -7.442 1.00 60.75 91 SER A C 1
ATOM 777 O O . SER A 1 91 ? 18.415 4.616 -7.933 1.00 60.75 91 SER A O 1
ATOM 779 N N . ASN A 1 92 ? 17.279 2.684 -8.154 1.00 61.41 92 ASN A N 1
ATOM 780 C CA . ASN A 1 92 ? 17.107 2.808 -9.605 1.00 61.41 92 ASN A CA 1
ATOM 781 C C . ASN A 1 92 ? 16.263 4.020 -10.014 1.00 61.41 92 ASN A C 1
ATOM 783 O O . ASN A 1 92 ? 16.580 4.679 -10.999 1.00 61.41 92 ASN A O 1
ATOM 787 N N . HIS A 1 93 ? 15.232 4.375 -9.240 1.00 61.44 93 HIS A N 1
ATOM 788 C CA . HIS A 1 93 ? 14.393 5.549 -9.513 1.00 61.44 93 HIS A CA 1
ATOM 789 C C . HIS A 1 93 ? 15.164 6.886 -9.476 1.00 61.44 93 HIS A C 1
ATOM 791 O O . HIS A 1 93 ? 14.693 7.877 -10.028 1.00 61.44 93 HIS A O 1
ATOM 797 N N . LYS A 1 94 ? 16.328 6.959 -8.819 1.00 63.50 94 LYS A N 1
ATOM 798 C CA . LYS A 1 94 ? 17.139 8.191 -8.781 1.00 63.50 94 LYS A CA 1
ATOM 799 C C . LYS A 1 94 ? 17.936 8.437 -10.065 1.00 63.50 94 LYS A C 1
ATOM 801 O O . LYS A 1 94 ? 18.490 9.523 -10.215 1.00 63.50 94 LYS A O 1
ATOM 806 N N . ASN A 1 95 ? 17.998 7.461 -10.968 1.00 69.81 95 ASN A N 1
ATOM 807 C CA . ASN A 1 95 ? 18.705 7.594 -12.236 1.00 69.81 95 ASN A CA 1
ATOM 808 C C . ASN A 1 95 ? 17.905 8.460 -13.222 1.00 69.81 95 ASN A C 1
ATOM 810 O O . ASN A 1 95 ? 16.677 8.485 -13.185 1.00 69.81 95 ASN A O 1
ATOM 814 N N . LEU A 1 96 ? 18.606 9.145 -14.133 1.00 58.91 96 LEU A N 1
ATOM 815 C CA . LEU A 1 96 ? 17.999 9.987 -15.177 1.00 58.91 96 LEU A CA 1
ATOM 816 C C . LEU A 1 96 ? 17.039 9.200 -16.089 1.00 58.91 96 LEU A C 1
ATOM 818 O O . LEU A 1 96 ? 16.034 9.754 -16.522 1.00 58.91 96 LEU A O 1
ATOM 822 N N . ASN A 1 97 ? 17.319 7.911 -16.315 1.00 65.62 97 ASN A N 1
ATOM 823 C CA . ASN A 1 97 ? 16.482 6.968 -17.059 1.00 65.62 97 ASN A CA 1
ATOM 824 C C . ASN A 1 97 ? 16.349 5.662 -16.257 1.00 65.62 97 ASN A C 1
ATOM 826 O O . ASN A 1 97 ? 17.172 4.761 -16.420 1.00 65.62 97 ASN A O 1
ATOM 830 N N . PRO A 1 98 ? 15.375 5.558 -15.339 1.00 70.94 98 PRO A N 1
ATOM 831 C CA . PRO A 1 98 ? 15.198 4.351 -14.549 1.00 70.94 98 PRO A CA 1
ATOM 832 C C . PRO A 1 98 ? 14.661 3.217 -15.427 1.00 70.94 98 PRO A C 1
ATOM 834 O O . PRO A 1 98 ? 13.600 3.343 -16.037 1.00 70.94 98 PRO A O 1
ATOM 837 N N . GLU A 1 99 ? 15.365 2.089 -15.448 1.00 76.81 99 GLU A N 1
ATOM 838 C CA . GLU A 1 99 ? 14.853 0.845 -16.017 1.00 76.81 99 GLU A CA 1
ATOM 839 C C . GLU A 1 99 ? 14.316 -0.037 -14.886 1.00 76.81 99 GLU A C 1
ATOM 841 O O . GLU A 1 99 ? 15.022 -0.361 -13.927 1.00 76.81 99 GLU A O 1
ATOM 846 N N . TYR A 1 100 ? 13.034 -0.390 -14.954 1.00 81.81 100 TYR A N 1
ATOM 847 C CA . TYR A 1 100 ? 12.414 -1.270 -13.967 1.00 81.81 100 TYR A CA 1
ATOM 848 C C . TYR A 1 100 ? 12.469 -2.703 -14.474 1.00 81.81 100 TYR A C 1
ATOM 850 O O . TYR A 1 100 ? 11.773 -3.060 -15.420 1.00 81.81 100 TYR A O 1
ATOM 858 N N . ILE A 1 101 ? 13.295 -3.518 -13.825 1.00 84.19 101 ILE A N 1
ATOM 859 C CA . ILE A 1 101 ? 13.441 -4.938 -14.136 1.00 84.19 101 ILE A CA 1
ATOM 860 C C . ILE A 1 101 ? 12.498 -5.736 -13.229 1.00 84.19 101 ILE A C 1
ATOM 862 O O . ILE A 1 101 ? 12.253 -5.373 -12.072 1.00 84.19 101 ILE A O 1
ATOM 866 N N . TYR A 1 102 ? 11.932 -6.810 -13.774 1.00 88.50 102 TYR A N 1
ATOM 867 C CA . TYR A 1 102 ? 11.103 -7.737 -13.016 1.00 88.50 102 TYR A CA 1
ATOM 868 C C . TYR A 1 102 ? 11.904 -8.380 -11.872 1.00 88.50 102 TYR A C 1
ATOM 870 O O . TYR A 1 102 ? 13.051 -8.787 -12.043 1.00 88.50 102 TYR A O 1
ATOM 878 N N . ASN A 1 103 ? 11.274 -8.503 -10.707 1.00 88.75 103 ASN A N 1
ATOM 879 C CA . ASN A 1 103 ? 11.831 -9.154 -9.529 1.00 88.75 103 ASN A CA 1
ATOM 880 C C . ASN A 1 103 ? 10.721 -9.936 -8.811 1.00 88.75 103 ASN A C 1
ATOM 882 O O . ASN A 1 103 ? 9.646 -9.393 -8.537 1.00 88.75 103 ASN A O 1
ATOM 886 N N . ASP A 1 104 ? 10.978 -11.203 -8.488 1.00 88.81 104 ASP A N 1
ATOM 887 C CA . ASP A 1 104 ? 9.975 -12.088 -7.885 1.00 88.81 104 ASP A CA 1
ATOM 888 C C . ASP A 1 104 ? 9.516 -11.634 -6.499 1.00 88.81 104 ASP A C 1
ATOM 890 O O . ASP A 1 104 ? 8.336 -11.756 -6.156 1.00 88.81 104 ASP A O 1
ATOM 894 N N . GLU A 1 105 ? 10.420 -11.063 -5.703 1.00 85.88 105 GLU A N 1
ATOM 895 C CA . GLU A 1 105 ? 10.070 -10.525 -4.396 1.00 85.88 105 GLU A CA 1
ATOM 896 C C . GLU A 1 105 ? 9.126 -9.328 -4.542 1.00 85.88 105 GLU A C 1
ATOM 898 O O . GLU A 1 105 ? 8.080 -9.291 -3.893 1.00 85.88 105 GLU A O 1
ATOM 903 N N . ILE A 1 106 ? 9.424 -8.394 -5.450 1.00 88.81 106 ILE A N 1
ATOM 904 C CA . ILE A 1 106 ? 8.525 -7.278 -5.775 1.00 88.81 106 ILE A CA 1
ATOM 905 C C . ILE A 1 106 ? 7.166 -7.806 -6.240 1.00 88.81 106 ILE A C 1
ATOM 907 O O . ILE A 1 106 ? 6.129 -7.368 -5.725 1.00 88.81 106 ILE A O 1
ATOM 911 N N . ASN A 1 107 ? 7.163 -8.765 -7.172 1.00 92.88 107 ASN A N 1
ATOM 912 C CA . ASN A 1 107 ? 5.939 -9.332 -7.727 1.00 92.88 107 ASN A CA 1
ATOM 913 C C . ASN A 1 107 ? 5.051 -9.937 -6.631 1.00 92.88 107 ASN A C 1
ATOM 915 O O . ASN A 1 107 ? 3.857 -9.648 -6.591 1.00 92.88 107 ASN A O 1
ATOM 919 N N . LYS A 1 108 ? 5.626 -10.668 -5.668 1.00 93.06 108 LYS A N 1
ATOM 920 C CA . LYS A 1 108 ? 4.887 -11.239 -4.528 1.00 93.06 108 LYS A CA 1
ATOM 921 C C . LYS A 1 108 ? 4.096 -10.187 -3.746 1.00 93.06 108 LYS A C 1
ATOM 923 O O . LYS A 1 108 ? 2.967 -10.441 -3.324 1.00 93.06 108 LYS A O 1
ATOM 928 N N . TYR A 1 109 ? 4.656 -8.997 -3.536 1.00 93.69 109 TYR A N 1
ATOM 929 C CA . TYR A 1 109 ? 3.949 -7.928 -2.827 1.00 93.69 109 TYR A CA 1
ATOM 930 C C . TYR A 1 109 ? 2.960 -7.183 -3.723 1.00 93.69 109 TYR A C 1
ATOM 932 O O . TYR A 1 109 ? 1.882 -6.809 -3.257 1.00 93.69 109 TYR A O 1
ATOM 940 N N . LEU A 1 110 ? 3.270 -7.017 -5.010 1.00 95.50 110 LEU A N 1
ATOM 941 C CA . LEU A 1 110 ? 2.318 -6.477 -5.981 1.00 95.50 110 LEU A CA 1
ATOM 942 C C . LEU A 1 110 ? 1.098 -7.392 -6.145 1.00 95.50 110 LEU A C 1
ATOM 944 O O . LEU A 1 110 ? -0.023 -6.897 -6.226 1.00 95.50 110 LEU A O 1
ATOM 948 N N . GLU A 1 111 ? 1.264 -8.712 -6.088 1.00 97.19 111 GLU A N 1
ATOM 949 C CA . GLU A 1 111 ? 0.151 -9.663 -6.062 1.00 97.19 111 GLU A CA 1
ATOM 950 C C . GLU A 1 111 ? -0.768 -9.430 -4.861 1.00 97.19 111 GLU A C 1
ATOM 952 O O . GLU A 1 111 ? -1.988 -9.472 -5.011 1.00 97.19 111 GLU A O 1
ATOM 957 N N . VAL A 1 112 ? -0.218 -9.107 -3.683 1.00 96.88 112 VAL A N 1
ATOM 958 C CA . VAL A 1 112 ? -1.020 -8.734 -2.504 1.00 96.88 112 VAL A CA 1
ATOM 959 C C . VAL A 1 112 ? -1.797 -7.438 -2.748 1.00 96.88 112 VAL A C 1
ATOM 961 O O . VAL A 1 112 ? -2.984 -7.373 -2.426 1.00 96.88 112 VAL A O 1
ATOM 964 N N . VAL A 1 113 ? -1.175 -6.427 -3.363 1.00 96.69 113 VAL A N 1
ATOM 965 C CA . VAL A 1 113 ? -1.851 -5.176 -3.763 1.00 96.69 113 VAL A CA 1
ATOM 966 C C . VAL A 1 113 ? -2.938 -5.446 -4.816 1.00 96.69 113 VAL A C 1
ATOM 968 O O . VAL A 1 113 ? -3.988 -4.796 -4.833 1.00 96.69 113 VAL A O 1
ATOM 971 N N . ALA A 1 114 ? -2.737 -6.426 -5.695 1.00 97.38 114 ALA A N 1
ATOM 972 C CA . ALA A 1 114 ? -3.684 -6.774 -6.747 1.00 97.38 114 ALA A CA 1
ATOM 973 C C . ALA A 1 114 ? -4.960 -7.456 -6.217 1.00 97.38 114 ALA A C 1
ATOM 975 O O . ALA A 1 114 ? -5.999 -7.340 -6.871 1.00 97.38 114 ALA A O 1
ATOM 976 N N . ARG A 1 115 ? -4.930 -8.080 -5.029 1.00 97.19 115 ARG A N 1
ATOM 977 C CA . ARG A 1 115 ? -6.087 -8.761 -4.406 1.00 97.19 115 ARG A CA 1
ATOM 978 C C . ARG A 1 115 ? -7.291 -7.845 -4.195 1.00 97.19 115 ARG A C 1
ATOM 980 O O . ARG A 1 115 ? -7.151 -6.639 -3.990 1.00 97.19 115 ARG A O 1
ATOM 987 N N . ASP A 1 116 ? -8.481 -8.434 -4.162 1.00 95.56 116 ASP A N 1
ATOM 988 C CA . ASP A 1 116 ? -9.747 -7.696 -4.049 1.00 95.56 116 ASP A CA 1
ATOM 989 C C . ASP A 1 116 ? -9.966 -7.042 -2.682 1.00 95.56 116 ASP A C 1
ATOM 991 O O . ASP A 1 116 ? -10.700 -6.060 -2.578 1.00 95.56 116 ASP A O 1
ATOM 995 N N . ASN A 1 117 ? -9.315 -7.545 -1.630 1.00 94.75 117 ASN A N 1
ATOM 996 C CA . ASN A 1 117 ? -9.357 -6.918 -0.312 1.00 94.75 117 ASN A CA 1
ATOM 997 C C . ASN A 1 117 ? -8.477 -5.659 -0.226 1.00 94.75 117 ASN A C 1
ATOM 999 O O . ASN A 1 117 ? -8.700 -4.841 0.666 1.00 94.75 117 ASN A O 1
ATOM 1003 N N . CYS A 1 118 ? -7.535 -5.458 -1.159 1.00 95.88 118 CYS A N 1
ATOM 1004 C CA . CYS A 1 118 ? -6.922 -4.153 -1.391 1.00 95.88 118 CYS A CA 1
ATOM 1005 C C . CYS A 1 118 ? -7.908 -3.295 -2.189 1.00 95.88 118 CYS A C 1
ATOM 1007 O O . CYS A 1 118 ? -8.010 -3.383 -3.419 1.00 95.88 118 CYS A O 1
ATOM 1009 N N . LEU A 1 119 ? -8.658 -2.474 -1.463 1.00 93.19 119 LEU A N 1
ATOM 1010 C CA . LEU A 1 119 ? -9.740 -1.664 -1.996 1.00 93.19 119 LEU A CA 1
ATOM 1011 C C . LEU A 1 119 ? -9.241 -0.436 -2.740 1.00 93.19 119 LEU A C 1
ATOM 1013 O O . LEU A 1 119 ? -10.007 0.133 -3.508 1.00 93.19 119 LEU A O 1
ATOM 1017 N N . GLY A 1 120 ? -8.010 0.020 -2.518 1.00 91.50 120 GLY A N 1
ATOM 1018 C CA . GLY A 1 120 ? -7.525 1.249 -3.130 1.00 91.50 120 GLY A CA 1
ATOM 1019 C C . GLY A 1 120 ? -6.042 1.494 -2.924 1.00 91.50 120 GLY A C 1
ATOM 1020 O O . GLY A 1 120 ? -5.487 1.203 -1.867 1.00 91.50 120 GLY A O 1
ATOM 1021 N N . VAL A 1 121 ? -5.433 2.075 -3.954 1.00 93.25 121 VAL A N 1
ATOM 1022 C CA . VAL A 1 121 ? -4.035 2.499 -3.974 1.00 93.25 121 VAL A CA 1
ATOM 1023 C C . VAL A 1 121 ? -4.035 3.995 -4.277 1.00 93.25 121 VAL A C 1
ATOM 1025 O O . VAL A 1 121 ? -4.557 4.432 -5.303 1.00 93.25 121 VAL A O 1
ATOM 1028 N N . ILE A 1 122 ? -3.549 4.805 -3.344 1.00 90.94 122 ILE A N 1
ATOM 1029 C CA . ILE A 1 122 ? -3.671 6.263 -3.380 1.00 90.94 122 ILE A CA 1
ATOM 1030 C C . ILE A 1 122 ? -2.273 6.870 -3.440 1.00 90.94 122 ILE A C 1
ATOM 1032 O O . ILE A 1 122 ? -1.563 6.956 -2.443 1.00 90.94 122 ILE A O 1
ATOM 1036 N N . ALA A 1 123 ? -1.877 7.331 -4.616 1.00 91.31 123 ALA A N 1
ATOM 1037 C CA . ALA A 1 123 ? -0.662 8.109 -4.782 1.00 91.31 123 ALA A CA 1
ATOM 1038 C C . ALA A 1 123 ? -0.849 9.501 -4.164 1.00 91.31 123 ALA A C 1
ATOM 1040 O O . ALA A 1 123 ? -1.863 10.162 -4.414 1.00 91.31 123 ALA A O 1
ATOM 1041 N N . LEU A 1 124 ? 0.129 9.995 -3.406 1.00 87.62 124 LEU A N 1
ATOM 1042 C CA . LEU A 1 124 ? 0.071 11.363 -2.877 1.00 87.62 124 LEU A CA 1
ATOM 1043 C C . LEU A 1 124 ? 0.157 12.438 -3.960 1.00 87.62 124 LEU A C 1
ATOM 1045 O O . LEU A 1 124 ? -0.321 13.550 -3.754 1.00 87.62 124 LEU A O 1
ATOM 1049 N N . SER A 1 125 ? 0.744 12.121 -5.112 1.00 87.81 125 SER A N 1
ATOM 1050 C CA . SER A 1 125 ? 0.920 13.064 -6.211 1.00 87.81 125 SER A CA 1
ATOM 1051 C C . SER A 1 125 ? 0.706 12.397 -7.569 1.00 87.81 125 SER A C 1
ATOM 1053 O O . SER A 1 125 ? 0.740 11.170 -7.705 1.00 87.81 125 SER A O 1
ATOM 1055 N N . LYS A 1 126 ? 0.510 13.221 -8.607 1.00 90.19 126 LYS A N 1
ATOM 1056 C CA . LYS A 1 126 ? 0.507 12.748 -10.001 1.00 90.19 126 LYS A CA 1
ATOM 1057 C C . LYS A 1 126 ? 1.839 12.087 -10.369 1.00 90.19 126 LYS A C 1
ATOM 1059 O O . LYS A 1 126 ? 1.828 11.074 -11.059 1.00 90.19 126 LYS A O 1
ATOM 1064 N N . SER A 1 127 ? 2.952 12.630 -9.870 1.00 89.88 127 SER A N 1
ATOM 1065 C CA . SER A 1 127 ? 4.291 12.076 -10.092 1.00 89.88 127 SER A CA 1
ATOM 1066 C C . SER A 1 127 ? 4.416 10.670 -9.501 1.00 89.88 127 SER A C 1
ATOM 1068 O O . SER A 1 127 ? 4.730 9.735 -10.226 1.00 89.88 127 SER A O 1
ATOM 1070 N N . ALA A 1 128 ? 4.025 10.477 -8.237 1.00 90.62 128 ALA A N 1
ATOM 1071 C CA . ALA A 1 128 ? 4.032 9.163 -7.589 1.00 90.62 128 ALA A CA 1
ATOM 1072 C C . ALA A 1 128 ? 3.161 8.138 -8.334 1.00 90.62 128 ALA A C 1
ATOM 1074 O O . ALA A 1 128 ? 3.553 6.988 -8.516 1.00 90.62 128 ALA A O 1
ATOM 1075 N N . LYS A 1 129 ? 1.993 8.560 -8.842 1.00 92.81 129 LYS A N 1
ATOM 1076 C CA . LYS A 1 129 ? 1.159 7.694 -9.688 1.00 92.81 129 LYS A CA 1
ATOM 1077 C C . LYS A 1 129 ? 1.866 7.313 -10.994 1.00 92.81 129 LYS A C 1
ATOM 1079 O O . LYS A 1 129 ? 1.761 6.161 -11.406 1.00 92.81 129 LYS A O 1
ATOM 1084 N N . LYS A 1 130 ? 2.550 8.262 -11.643 1.00 92.62 130 LYS A N 1
ATOM 1085 C CA . LYS A 1 130 ? 3.304 8.015 -12.879 1.00 92.62 130 LYS A CA 1
ATOM 1086 C C . LYS A 1 130 ? 4.433 7.013 -12.632 1.00 92.62 130 LYS A C 1
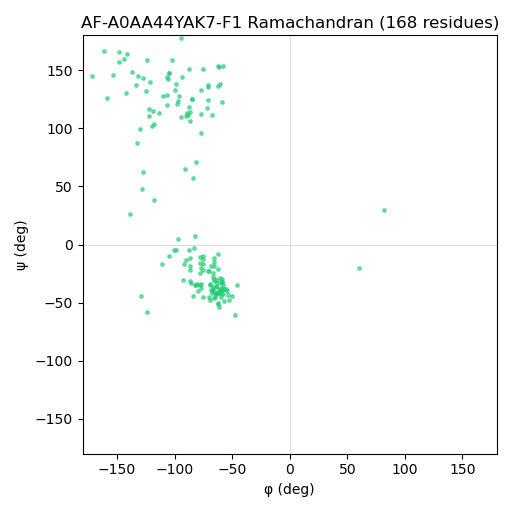ATOM 1088 O O . LYS A 1 130 ? 4.464 5.990 -13.299 1.00 92.62 130 LYS A O 1
ATOM 1093 N N . ILE A 1 131 ? 5.248 7.254 -11.605 1.00 90.62 131 ILE A N 1
ATOM 1094 C CA . ILE A 1 131 ? 6.330 6.362 -11.168 1.00 90.62 131 ILE A CA 1
ATOM 1095 C C . ILE A 1 131 ? 5.804 4.944 -10.936 1.00 90.62 131 ILE A C 1
ATOM 1097 O O . ILE A 1 131 ? 6.355 3.979 -11.454 1.00 90.62 131 ILE A O 1
ATOM 1101 N N . GLN A 1 132 ? 4.692 4.812 -10.207 1.00 94.06 132 GLN A N 1
ATOM 1102 C CA . GLN A 1 132 ? 4.073 3.510 -9.975 1.00 94.06 132 GLN A CA 1
ATOM 1103 C C . GLN A 1 132 ? 3.649 2.821 -11.279 1.00 94.06 132 GLN A C 1
ATOM 1105 O O . GLN A 1 132 ? 3.839 1.618 -11.412 1.00 94.06 132 GLN A O 1
ATOM 1110 N N . SER A 1 133 ? 3.055 3.552 -12.226 1.00 93.94 133 SER A N 1
ATOM 1111 C CA . SER A 1 133 ? 2.648 2.985 -13.520 1.00 93.94 133 SER A CA 1
ATOM 1112 C C . SER A 1 133 ? 3.857 2.558 -14.354 1.00 93.94 133 SER A C 1
ATOM 1114 O O . SER A 1 133 ? 3.822 1.488 -14.957 1.00 93.94 133 SER A O 1
ATOM 1116 N N . ASP A 1 134 ? 4.950 3.326 -14.323 1.00 92.19 134 ASP A N 1
ATOM 1117 C CA . ASP A 1 134 ? 6.198 2.963 -14.997 1.00 92.19 134 ASP A CA 1
ATOM 1118 C C . ASP A 1 134 ? 6.810 1.683 -14.405 1.00 92.19 134 ASP A C 1
ATOM 1120 O O . ASP A 1 134 ? 7.174 0.788 -15.165 1.00 92.19 134 ASP A O 1
ATOM 1124 N N . ILE A 1 135 ? 6.810 1.528 -13.073 1.00 91.56 135 ILE A N 1
ATOM 1125 C CA . ILE A 1 135 ? 7.220 0.280 -12.402 1.00 91.56 135 ILE A CA 1
ATOM 1126 C C . ILE A 1 135 ? 6.342 -0.894 -12.852 1.00 91.56 135 ILE A C 1
ATOM 1128 O O . ILE A 1 135 ? 6.852 -1.964 -13.175 1.00 91.56 135 ILE A O 1
ATOM 1132 N N . LEU A 1 136 ? 5.017 -0.709 -12.905 1.00 94.44 136 LEU A N 1
ATOM 1133 C CA . LEU A 1 136 ? 4.069 -1.775 -13.249 1.00 94.44 136 LEU A CA 1
ATOM 1134 C C . LEU A 1 136 ? 4.200 -2.286 -14.692 1.00 94.44 136 LEU A C 1
ATOM 1136 O O . LEU A 1 136 ? 3.704 -3.377 -14.974 1.00 94.44 136 LEU A O 1
ATOM 1140 N N . LYS A 1 137 ? 4.888 -1.570 -15.593 1.00 93.38 137 LYS A N 1
ATOM 1141 C CA . LYS A 1 137 ? 5.202 -2.076 -16.943 1.00 93.38 137 LYS A CA 1
ATOM 1142 C C . LYS A 1 137 ? 6.010 -3.375 -16.895 1.00 93.38 137 LYS A C 1
ATOM 1144 O O . LYS A 1 137 ? 5.787 -4.241 -17.733 1.00 93.38 137 LYS A O 1
ATOM 1149 N N . ALA A 1 138 ? 6.863 -3.542 -15.883 1.00 93.00 138 ALA A N 1
ATOM 1150 C CA . ALA A 1 138 ? 7.628 -4.768 -15.662 1.00 93.00 138 ALA A CA 1
ATOM 1151 C C . ALA A 1 138 ? 6.789 -5.923 -15.076 1.00 93.00 138 ALA A C 1
ATOM 1153 O O . ALA A 1 138 ? 7.261 -7.054 -15.025 1.00 93.00 138 ALA A O 1
ATOM 1154 N N . TYR A 1 139 ? 5.544 -5.669 -14.648 1.00 95.06 139 TYR A N 1
ATOM 1155 C CA . TYR A 1 139 ? 4.687 -6.632 -13.938 1.00 95.06 139 TYR A CA 1
ATOM 1156 C C . TYR A 1 139 ? 3.304 -6.783 -14.606 1.00 95.06 139 TYR A C 1
ATOM 1158 O O . TYR A 1 139 ? 2.270 -6.500 -13.986 1.00 95.06 139 TYR A O 1
ATOM 1166 N N . PRO A 1 140 ? 3.238 -7.254 -15.867 1.00 94.81 140 PRO A N 1
ATOM 1167 C CA . PRO A 1 140 ? 2.012 -7.229 -16.670 1.00 94.81 140 PRO A CA 1
ATOM 1168 C C . PRO A 1 140 ? 0.839 -8.003 -16.046 1.00 94.81 140 PRO A C 1
ATOM 1170 O O . PRO A 1 140 ? -0.304 -7.574 -16.160 1.00 94.81 140 PRO A O 1
ATOM 1173 N N . LYS A 1 141 ? 1.100 -9.097 -15.313 1.00 96.81 141 LYS A N 1
ATOM 1174 C CA . LYS A 1 141 ? 0.052 -9.937 -14.694 1.00 96.81 141 LYS A CA 1
ATOM 1175 C C . LYS A 1 141 ? -0.790 -9.211 -13.637 1.00 96.81 141 LYS A C 1
ATOM 1177 O O . LYS A 1 141 ? -1.953 -9.554 -13.426 1.00 96.81 141 LYS A O 1
ATOM 1182 N N . VAL A 1 142 ? -0.204 -8.237 -12.941 1.00 97.19 142 VAL A N 1
ATOM 1183 C CA . VAL A 1 142 ? -0.847 -7.511 -11.828 1.00 97.19 142 VAL A CA 1
ATOM 1184 C C . VAL A 1 142 ? -1.156 -6.057 -12.170 1.00 97.19 142 VAL A C 1
ATOM 1186 O O . VAL A 1 142 ? -1.982 -5.439 -11.493 1.00 97.19 142 VAL A O 1
ATOM 1189 N N . ARG A 1 143 ? -0.538 -5.525 -13.233 1.00 96.69 143 ARG A N 1
ATOM 1190 C CA . ARG A 1 143 ? -0.645 -4.132 -13.675 1.00 96.69 143 ARG A CA 1
ATOM 1191 C C . ARG A 1 143 ? -2.086 -3.643 -13.739 1.00 96.69 143 ARG A C 1
ATOM 1193 O O . ARG A 1 143 ? -2.436 -2.736 -12.990 1.00 96.69 143 ARG A O 1
ATOM 1200 N N . ASP A 1 144 ? -2.928 -4.273 -14.552 1.00 96.69 144 ASP A N 1
ATOM 1201 C CA . ASP A 1 144 ? -4.290 -3.785 -14.810 1.00 96.69 144 ASP A CA 1
ATOM 1202 C C . ASP A 1 144 ? -5.139 -3.742 -13.536 1.00 96.69 144 ASP A C 1
ATOM 1204 O O . ASP A 1 144 ? -5.879 -2.786 -13.280 1.00 96.69 144 ASP A O 1
ATOM 1208 N N . LYS A 1 145 ? -4.990 -4.762 -12.679 1.00 96.62 145 LYS A N 1
ATOM 1209 C CA . LYS A 1 145 ? -5.691 -4.836 -11.391 1.00 96.62 145 LYS A CA 1
ATOM 1210 C C . LYS A 1 145 ? -5.287 -3.685 -10.474 1.00 96.62 145 LYS A C 1
ATOM 1212 O O . LYS A 1 145 ? -6.150 -3.107 -9.810 1.00 96.62 145 LYS A O 1
ATOM 1217 N N . ILE A 1 146 ? -3.998 -3.351 -10.426 1.00 96.38 146 ILE A N 1
ATOM 1218 C CA . ILE A 1 146 ? -3.470 -2.276 -9.580 1.00 96.38 146 ILE A CA 1
ATOM 1219 C C . ILE A 1 146 ? -3.812 -0.905 -10.176 1.00 96.38 146 ILE A C 1
ATOM 1221 O O . ILE A 1 146 ? -4.307 -0.039 -9.456 1.00 96.38 146 ILE A O 1
ATOM 1225 N N . GLU A 1 147 ? -3.638 -0.701 -11.482 1.00 94.88 147 GLU A N 1
ATOM 1226 C CA . GLU A 1 147 ? -3.942 0.568 -12.155 1.00 94.88 147 GLU A CA 1
ATOM 1227 C C . GLU A 1 147 ? -5.426 0.942 -12.025 1.00 94.88 147 GLU A C 1
ATOM 1229 O O . GLU A 1 147 ? -5.741 2.085 -11.682 1.00 94.88 147 GLU A O 1
ATOM 1234 N N . LYS A 1 148 ? -6.344 -0.029 -12.153 1.00 92.94 148 LYS A N 1
ATOM 1235 C CA . LYS A 1 148 ? -7.796 0.177 -11.982 1.00 92.94 148 LYS A CA 1
ATOM 1236 C C . LYS A 1 148 ? -8.185 0.666 -10.582 1.00 92.94 148 LYS A C 1
ATOM 1238 O O . LYS A 1 148 ? -9.193 1.359 -10.407 1.00 92.94 148 LYS A O 1
ATOM 1243 N N . LYS A 1 149 ? -7.407 0.312 -9.554 1.00 92.94 149 LYS A N 1
ATOM 1244 C CA . LYS A 1 149 ? -7.622 0.776 -8.173 1.00 92.94 149 LYS A CA 1
ATOM 1245 C C . LYS A 1 149 ? -6.701 1.928 -7.763 1.00 92.94 149 LYS A C 1
ATOM 1247 O O . LYS A 1 149 ? -6.905 2.463 -6.669 1.00 92.94 149 LYS A O 1
ATOM 1252 N N . CYS A 1 150 ? -5.764 2.328 -8.628 1.00 91.75 150 CYS A N 1
ATOM 1253 C CA . CYS A 1 150 ? -4.786 3.379 -8.385 1.00 91.75 150 CYS A CA 1
ATOM 1254 C C . CYS A 1 150 ? -5.317 4.770 -8.761 1.00 91.75 150 CYS A C 1
ATOM 1256 O O . CYS A 1 150 ? -5.600 5.105 -9.918 1.00 91.75 150 CYS A O 1
ATOM 1258 N N . SER A 1 151 ? -5.393 5.639 -7.765 1.00 88.06 151 SER A N 1
ATOM 1259 C CA . SER A 1 151 ? -5.782 7.040 -7.908 1.00 88.06 151 SER A CA 1
ATOM 1260 C C . SER A 1 151 ? -4.694 7.940 -7.336 1.00 88.06 151 SER A C 1
ATOM 1262 O O . SER A 1 151 ? -3.888 7.486 -6.535 1.00 88.06 151 SER A O 1
ATOM 1264 N N . PHE A 1 152 ? -4.645 9.207 -7.746 1.00 81.69 152 PHE A N 1
ATOM 1265 C CA . PHE A 1 152 ? -3.832 10.204 -7.052 1.00 81.69 152 PHE A CA 1
ATOM 1266 C C . PHE A 1 152 ? -4.737 11.116 -6.226 1.00 81.69 152 PHE A C 1
ATOM 1268 O O . PHE A 1 152 ? -5.888 11.370 -6.602 1.00 81.69 152 PHE A O 1
ATOM 1275 N N . CYS A 1 153 ? -4.213 11.586 -5.101 1.00 68.81 153 CYS A N 1
ATOM 1276 C CA . CYS A 1 153 ? -4.930 12.420 -4.156 1.00 68.81 153 CYS A CA 1
ATOM 1277 C C . CYS A 1 153 ? -5.224 13.801 -4.768 1.00 68.81 153 CYS A C 1
ATOM 1279 O O . CYS A 1 153 ? -4.327 14.614 -4.970 1.00 68.81 153 CYS A O 1
ATOM 1281 N N . THR A 1 154 ? -6.498 14.081 -5.032 1.00 58.47 154 THR A N 1
ATOM 1282 C CA . THR A 1 154 ? -7.054 15.440 -4.970 1.00 58.47 154 THR A CA 1
ATOM 1283 C C . THR A 1 154 ? -7.919 15.503 -3.712 1.00 58.47 154 THR A C 1
ATOM 1285 O O . THR A 1 154 ? -8.534 14.495 -3.363 1.00 58.47 154 THR A O 1
ATOM 1288 N N . LEU A 1 155 ? -7.956 16.638 -3.003 1.00 49.81 155 LEU A N 1
ATOM 1289 C CA . LEU A 1 155 ? -8.654 16.798 -1.709 1.00 49.81 155 LEU A CA 1
ATOM 1290 C C . LEU A 1 155 ? -10.080 16.192 -1.693 1.00 49.81 155 LEU A C 1
ATOM 1292 O O . LEU A 1 155 ? -10.463 15.559 -0.715 1.00 49.81 155 LEU A O 1
ATOM 1296 N N . LEU A 1 156 ? -10.805 16.260 -2.815 1.00 42.09 156 LEU A N 1
ATOM 1297 C CA . LEU A 1 156 ? -12.147 15.688 -3.007 1.00 42.09 156 LEU A CA 1
ATOM 1298 C C . LEU A 1 156 ? -12.207 14.141 -3.051 1.00 42.09 156 LEU A C 1
ATOM 1300 O O . LEU A 1 156 ? -13.183 13.534 -2.617 1.00 42.09 156 LEU A O 1
ATOM 1304 N N . LYS A 1 157 ? -11.182 13.461 -3.585 1.00 48.56 157 LYS A N 1
ATOM 1305 C CA . LYS A 1 157 ? -11.211 11.999 -3.823 1.00 48.56 157 LYS A CA 1
ATOM 1306 C C . LYS A 1 157 ? -11.043 11.169 -2.554 1.00 48.56 157 LYS A C 1
ATOM 1308 O O . LYS A 1 157 ? -11.455 10.010 -2.520 1.00 48.56 157 LYS A O 1
ATOM 1313 N N . LYS A 1 158 ? -10.455 11.763 -1.518 1.00 51.97 158 LYS A N 1
ATOM 1314 C CA . LYS A 1 158 ? -10.142 11.115 -0.240 1.00 51.97 158 LYS A CA 1
ATOM 1315 C C . LYS A 1 158 ? -11.406 10.706 0.520 1.00 51.97 158 LYS A C 1
ATOM 1317 O O . LYS A 1 158 ? -11.491 9.598 1.036 1.00 51.97 158 LYS A O 1
ATOM 1322 N N . TYR A 1 159 ? -12.411 11.576 0.489 1.00 47.78 159 TYR A N 1
ATOM 1323 C CA . TYR A 1 159 ? -13.712 11.369 1.121 1.00 47.78 159 TYR A CA 1
ATOM 1324 C C . TYR A 1 159 ? -14.601 10.406 0.311 1.00 47.78 159 TYR A C 1
ATOM 1326 O O . TYR A 1 159 ? -15.334 9.590 0.865 1.00 47.78 159 TYR A O 1
ATOM 1334 N N . ILE A 1 160 ? -14.482 10.448 -1.019 1.00 46.97 160 ILE A N 1
ATOM 1335 C CA . ILE A 1 160 ? -15.321 9.684 -1.947 1.00 46.97 160 ILE A CA 1
ATOM 1336 C C . ILE A 1 160 ? -14.869 8.220 -2.072 1.00 46.97 160 ILE A C 1
ATOM 1338 O O . ILE A 1 160 ? -15.712 7.332 -2.107 1.00 46.97 160 ILE A O 1
ATOM 1342 N N . LEU A 1 161 ? -13.564 7.923 -2.108 1.00 50.41 161 LEU A N 1
ATOM 1343 C CA . LEU A 1 161 ? -13.078 6.542 -2.286 1.00 50.41 161 LEU A CA 1
ATOM 1344 C C . LEU A 1 161 ? -13.373 5.636 -1.086 1.00 50.41 161 LEU A C 1
ATOM 1346 O O . LEU A 1 161 ? -13.751 4.480 -1.285 1.00 50.41 161 LEU A O 1
ATOM 1350 N N . LEU A 1 162 ? -13.243 6.165 0.133 1.00 50.78 162 LEU A N 1
ATOM 1351 C CA . LEU A 1 162 ? -13.611 5.453 1.358 1.00 50.78 162 LEU A CA 1
ATOM 1352 C C . LEU A 1 162 ? -15.130 5.239 1.441 1.00 50.78 162 LEU A C 1
ATOM 1354 O O . LEU A 1 162 ? -15.567 4.129 1.724 1.00 50.78 162 LEU A O 1
ATOM 1358 N N . ASN A 1 163 ? -15.939 6.243 1.087 1.00 46.28 163 ASN A N 1
ATOM 1359 C CA . ASN A 1 163 ? -17.399 6.130 1.154 1.00 46.28 163 ASN A CA 1
ATOM 1360 C C . ASN A 1 163 ? -18.029 5.318 0.001 1.00 46.28 163 ASN A C 1
ATOM 1362 O O . ASN A 1 163 ? -18.971 4.562 0.229 1.00 46.28 163 ASN A O 1
ATOM 1366 N N . MET A 1 164 ? -17.529 5.414 -1.237 1.00 46.06 164 MET A N 1
ATOM 1367 C CA . MET A 1 164 ? -18.155 4.774 -2.406 1.00 46.06 164 MET A CA 1
ATOM 1368 C C . MET A 1 164 ? -17.807 3.293 -2.585 1.00 46.06 164 MET A C 1
ATOM 1370 O O . MET A 1 164 ? -18.651 2.534 -3.060 1.00 46.06 164 MET A O 1
ATOM 1374 N N . ARG A 1 165 ? -16.582 2.852 -2.257 1.00 49.16 165 ARG A N 1
ATOM 1375 C CA . ARG A 1 165 ? -16.213 1.427 -2.408 1.00 49.16 165 ARG A CA 1
ATOM 1376 C C . ARG A 1 165 ? -16.766 0.552 -1.286 1.00 49.16 165 ARG A C 1
ATOM 1378 O O . ARG A 1 165 ? -16.969 -0.637 -1.512 1.00 49.16 165 ARG A O 1
ATOM 1385 N N . LEU A 1 166 ? -17.041 1.128 -0.116 1.00 48.25 166 LEU A N 1
ATOM 1386 C CA . LEU A 1 166 ? -17.599 0.398 1.023 1.00 48.25 166 LEU A CA 1
ATOM 1387 C C . LEU A 1 166 ? -19.133 0.333 0.991 1.00 48.25 166 LEU A C 1
ATOM 1389 O O . LEU A 1 166 ? -19.676 -0.700 1.362 1.00 48.25 166 LEU A O 1
ATOM 1393 N N . LYS A 1 167 ? -19.821 1.349 0.443 1.00 41.00 167 LYS A N 1
ATOM 1394 C CA . LYS A 1 167 ? -21.288 1.334 0.263 1.00 41.00 167 LYS A CA 1
ATOM 1395 C C . LYS A 1 167 ? -21.794 0.507 -0.929 1.00 41.00 167 LYS A C 1
ATOM 1397 O O . LYS A 1 167 ? -22.968 0.187 -0.980 1.00 41.00 167 LYS A O 1
ATOM 1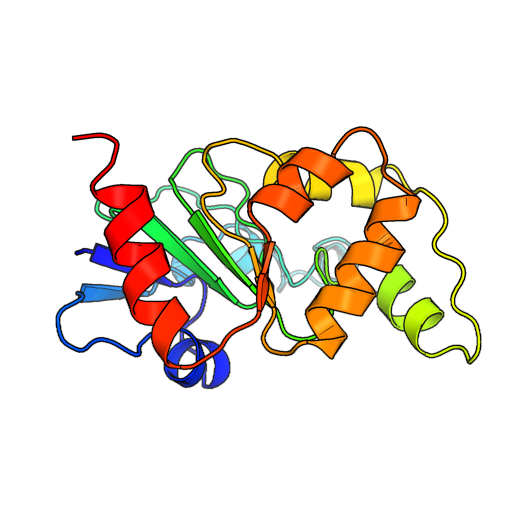402 N N . LYS A 1 168 ? -20.945 0.136 -1.898 1.00 40.53 168 LYS A N 1
ATOM 1403 C CA . LYS A 1 168 ? -21.366 -0.638 -3.091 1.00 40.53 168 LYS A CA 1
ATOM 1404 C C . LYS A 1 168 ? -21.469 -2.162 -2.887 1.00 40.53 168 LYS A C 1
ATOM 1406 O O . LYS A 1 168 ? -21.637 -2.880 -3.868 1.00 40.53 168 LYS A O 1
ATOM 1411 N N . LYS A 1 169 ? -21.323 -2.671 -1.658 1.00 40.03 169 LYS A N 1
ATOM 1412 C CA . LYS A 1 169 ? -21.440 -4.111 -1.340 1.00 40.03 169 LYS A CA 1
ATOM 1413 C C . LYS A 1 169 ? -22.202 -4.390 -0.029 1.00 40.03 169 LYS A C 1
ATOM 1415 O O . LYS A 1 169 ? -21.913 -5.396 0.615 1.00 40.03 169 LYS A O 1
ATOM 1420 N N . SER A 1 170 ? -23.098 -3.490 0.385 1.00 35.06 170 SER A N 1
ATOM 1421 C CA . SER A 1 170 ? -24.129 -3.785 1.393 1.00 35.06 170 SER A CA 1
ATOM 1422 C C . SER A 1 170 ? -25.425 -4.135 0.688 1.00 35.06 170 SER A C 1
ATOM 1424 O O . SER A 1 170 ? -25.795 -3.313 -0.183 1.00 35.06 170 SER A O 1
#

Nearest PDB structures (foldseek):
  2vrt-assembly3_C  TM=5.436E-01  e=1.414E+00  Escherichia coli
  2vmk-assembly1_C  TM=4.534E-01  e=1.246E+00  Escherichia coli
  6wp3-assembly1_B-2  TM=3.016E-01  e=1.938E+00  Homo sapiens

Mean predicted aligned error: 7.97 Å

Secondary structure (DSSP, 8-state):
-EEEES--SHHHHHHH---TTSEEEE-GGGBHHHHHTTSHHHHTTS-TTEE-BS---S-SEEEEES-EE-SSS-EEEEESS-SS--HHHHHHTTSSS------HHHHHHHHHHHSTTEEEEEESSHHHHHHHHHHHTT-HHHHHHHHHHEEE--HHHHHHHHHHHHHTT-

Organism: Acinetobacter baumannii (NCBI:txid470)

Solvent-accessible surface area (backbone atoms only — not comparable to full-atom values): 9660 Å² total; per-residue (Å²): 91,38,35,27,21,56,52,85,48,72,66,36,47,75,75,62,65,78,59,89,80,45,48,76,42,81,39,40,88,36,21,55,56,67,69,49,56,77,39,76,88,43,40,83,72,53,67,93,44,58,35,35,59,78,70,86,82,90,54,73,32,34,45,25,68,47,31,48,67,64,64,84,62,41,28,33,31,37,27,74,53,44,78,79,74,46,69,76,58,58,59,40,62,71,43,100,75,57,76,61,74,72,48,72,71,61,47,60,53,43,49,56,52,36,34,82,40,40,67,34,38,34,17,60,31,69,64,19,40,48,50,37,53,59,48,32,67,47,39,69,94,37,29,65,57,37,54,78,38,48,45,53,62,45,89,71,52,65,62,45,54,63,53,53,69,61,61,75,76,116

Sequence (170 aa):
MKIGLTKFNYPEIRCVTTSQENDYINLKKYNIYYYFNNIPVIKNYFHRFLFKPISVKNVDVIHSFNDICLTNNKWVVTFETMLPRFLDILSNHKNLNPEYIYNDEINKYLEVVARDNCLGVIALSKSAKKIQSDILKAYPKVRDKIEKKCSFCTLLKKYILLNMRLKKKS

Foldseek 3Di:
DEEEELADDPCCCVVAVPDPPYHYHYCVVQFPVNVVCPPPVCVVVDDPQEGEGPDDDDGQEYEYELHQYPDPAAYEYEYEAEPPPDPVLVVQVVDPDRDQADDPVRQVSLVSCLDVSHQAYEYQDPNSLVNHLNNCVNVVVRNVSNNVRYDYDDPVVSVCSVPPSSVVPD